Protein AF-A0A7W3TCJ7-F1 (afdb_monomer)

Structure (mmCIF, N/CA/C/O backbone):
data_AF-A0A7W3TCJ7-F1
#
_entry.id   AF-A0A7W3TCJ7-F1
#
loop_
_atom_site.group_PDB
_atom_site.id
_atom_site.type_symbol
_atom_site.label_atom_id
_atom_site.label_alt_id
_atom_site.label_comp_id
_atom_site.label_asym_id
_atom_site.label_entity_id
_atom_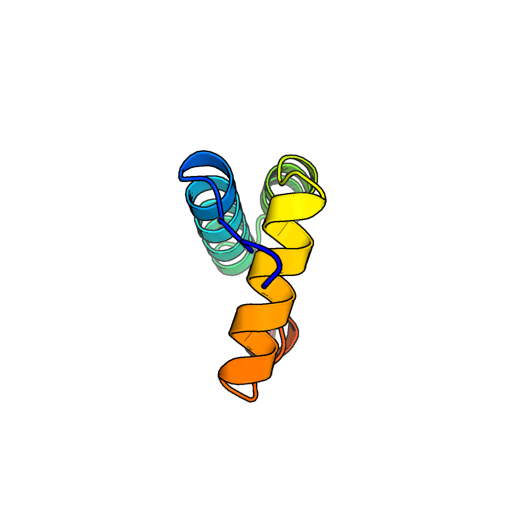site.label_seq_id
_atom_site.pdbx_PDB_ins_code
_atom_site.Cartn_x
_atom_site.Cartn_y
_atom_site.Cartn_z
_atom_site.occupancy
_atom_site.B_iso_or_equiv
_atom_site.auth_seq_id
_atom_site.auth_comp_id
_atom_site.auth_asym_id
_atom_site.auth_atom_id
_atom_site.pdbx_PDB_model_num
ATOM 1 N N . MET A 1 1 ? 19.416 -3.881 -17.298 1.00 45.16 1 MET A N 1
ATOM 2 C CA . MET A 1 1 ? 18.595 -4.588 -16.294 1.00 45.16 1 MET A CA 1
ATOM 3 C C . MET A 1 1 ? 18.484 -3.684 -15.082 1.00 45.16 1 MET A C 1
ATOM 5 O O . MET A 1 1 ? 19.431 -3.604 -14.314 1.00 45.16 1 MET A O 1
ATOM 9 N N . THR A 1 2 ? 17.411 -2.904 -14.982 1.00 51.34 2 THR A N 1
ATOM 10 C CA . THR A 1 2 ? 17.192 -1.990 -13.855 1.00 51.34 2 THR A CA 1
ATOM 11 C C . THR A 1 2 ? 16.813 -2.813 -12.630 1.00 51.34 2 THR A C 1
ATOM 13 O O . THR A 1 2 ? 15.802 -3.516 -12.618 1.00 51.34 2 THR A O 1
ATOM 16 N N . ASP A 1 3 ? 17.681 -2.777 -11.631 1.00 59.41 3 ASP A N 1
ATOM 17 C CA . ASP A 1 3 ? 17.556 -3.485 -10.365 1.00 59.41 3 ASP A CA 1
ATOM 18 C C . ASP A 1 3 ? 16.453 -2.832 -9.512 1.00 59.41 3 ASP A C 1
ATOM 20 O O . ASP A 1 3 ? 16.683 -1.892 -8.758 1.00 59.41 3 ASP A O 1
ATOM 24 N N . HIS A 1 4 ? 15.216 -3.305 -9.679 1.00 66.12 4 HIS A N 1
ATOM 25 C CA . HIS A 1 4 ? 14.044 -2.867 -8.915 1.00 66.12 4 HIS A CA 1
ATOM 26 C C . HIS A 1 4 ? 14.039 -3.545 -7.535 1.00 66.12 4 HIS A C 1
ATOM 28 O O . HIS A 1 4 ? 13.226 -4.436 -7.240 1.00 66.12 4 HIS A O 1
ATOM 34 N N . ARG A 1 5 ? 15.014 -3.183 -6.694 1.00 81.31 5 ARG A N 1
ATOM 35 C CA . ARG A 1 5 ? 15.072 -3.635 -5.301 1.00 81.31 5 ARG A CA 1
ATOM 36 C C . ARG A 1 5 ? 14.082 -2.842 -4.454 1.00 81.31 5 ARG A C 1
ATOM 38 O O . ARG A 1 5 ? 14.205 -1.632 -4.327 1.00 81.31 5 ARG A O 1
ATOM 45 N N . ILE A 1 6 ? 13.139 -3.560 -3.850 1.00 85.00 6 ILE A N 1
ATOM 46 C CA . ILE A 1 6 ? 12.296 -3.053 -2.764 1.00 85.00 6 ILE A CA 1
ATOM 47 C C . ILE A 1 6 ? 13.116 -3.147 -1.480 1.00 85.00 6 ILE A C 1
ATOM 49 O O . ILE A 1 6 ? 13.662 -4.212 -1.174 1.00 85.00 6 ILE A O 1
ATOM 53 N N . THR A 1 7 ? 13.220 -2.048 -0.739 1.00 88.31 7 THR A N 1
ATOM 54 C CA . THR A 1 7 ? 13.882 -2.062 0.568 1.00 88.31 7 THR A CA 1
ATOM 55 C C . THR A 1 7 ? 13.015 -2.780 1.608 1.00 88.31 7 THR A C 1
ATOM 57 O O . THR A 1 7 ? 11.790 -2.819 1.504 1.00 88.31 7 THR A O 1
ATOM 60 N N . LEU A 1 8 ? 13.636 -3.345 2.650 1.00 87.81 8 LEU A N 1
ATOM 61 C CA . LEU A 1 8 ? 12.882 -3.957 3.755 1.00 87.81 8 LEU A CA 1
ATOM 62 C C . LEU A 1 8 ? 11.978 -2.942 4.469 1.00 87.81 8 LEU A C 1
ATOM 64 O O . LEU A 1 8 ? 10.889 -3.306 4.902 1.00 87.81 8 LEU A O 1
ATOM 68 N N . MET A 1 9 ? 12.412 -1.680 4.547 1.00 90.44 9 MET A N 1
ATOM 69 C CA . MET A 1 9 ? 11.615 -0.579 5.088 1.00 90.44 9 MET A CA 1
ATOM 70 C C . MET A 1 9 ? 10.356 -0.360 4.248 1.00 90.44 9 MET A C 1
ATOM 72 O O . MET A 1 9 ? 9.262 -0.467 4.781 1.00 90.44 9 MET A O 1
ATOM 76 N N . ALA A 1 10 ? 10.491 -0.174 2.933 1.00 90.12 10 ALA A N 1
ATOM 77 C CA . ALA A 1 10 ? 9.344 0.026 2.049 1.00 90.12 10 ALA A CA 1
ATOM 78 C C . ALA A 1 10 ? 8.366 -1.160 2.049 1.00 90.12 10 ALA A C 1
ATOM 80 O O . ALA A 1 10 ? 7.155 -0.967 1.982 1.00 90.12 10 ALA A O 1
ATOM 81 N N . ALA A 1 11 ? 8.872 -2.393 2.154 1.00 89.44 11 ALA A N 1
ATOM 82 C CA . ALA A 1 11 ? 8.019 -3.570 2.306 1.00 89.44 11 ALA A CA 1
ATOM 83 C C . ALA A 1 11 ? 7.248 -3.566 3.642 1.00 89.44 11 ALA A C 1
ATOM 85 O O . ALA A 1 11 ? 6.092 -3.989 3.682 1.00 89.44 11 ALA A O 1
ATOM 86 N N . GLY A 1 12 ? 7.878 -3.089 4.721 1.00 91.81 12 GLY A N 1
ATOM 87 C CA . GLY A 1 12 ? 7.241 -2.879 6.022 1.00 91.81 12 GLY A CA 1
ATOM 88 C C . GLY A 1 12 ? 6.150 -1.815 5.957 1.00 91.81 12 GLY A C 1
ATOM 89 O O . GLY A 1 12 ? 5.009 -2.109 6.297 1.00 91.81 12 GLY A O 1
ATOM 90 N N . GLU A 1 13 ? 6.471 -0.640 5.417 1.00 93.38 13 GLU A N 1
ATOM 91 C CA . GLU A 1 13 ? 5.521 0.465 5.250 1.00 93.38 13 GLU A CA 1
ATOM 92 C C . GLU A 1 13 ? 4.318 0.058 4.382 1.00 93.38 13 GLU A C 1
ATOM 94 O O . GLU A 1 13 ? 3.178 0.350 4.731 1.00 93.38 13 GLU A O 1
ATOM 99 N N . LEU A 1 14 ? 4.526 -0.700 3.296 1.00 90.06 14 LEU A N 1
ATOM 100 C CA . LEU A 1 14 ? 3.421 -1.207 2.472 1.00 90.06 14 LEU A CA 1
ATOM 101 C C . LEU A 1 14 ? 2.506 -2.158 3.259 1.00 90.06 14 LEU A C 1
ATOM 103 O O . LEU A 1 14 ? 1.281 -2.080 3.159 1.00 90.06 14 LEU A O 1
ATOM 107 N N . ARG A 1 15 ? 3.082 -3.072 4.045 1.00 90.00 15 ARG A N 1
ATOM 108 C CA . ARG A 1 15 ? 2.304 -3.996 4.882 1.00 90.00 15 ARG A CA 1
ATOM 109 C C . ARG A 1 15 ? 1.514 -3.242 5.949 1.00 90.00 15 ARG A C 1
ATOM 111 O O . ARG A 1 15 ? 0.356 -3.580 6.208 1.00 90.00 15 ARG A O 1
ATOM 118 N N . ASP A 1 16 ? 2.133 -2.247 6.566 1.00 92.19 16 ASP A N 1
ATOM 119 C CA . ASP A 1 16 ? 1.513 -1.446 7.611 1.00 92.19 16 ASP A CA 1
ATOM 120 C C . ASP A 1 16 ? 0.391 -0.579 7.020 1.00 92.19 16 ASP A C 1
ATOM 122 O O . ASP A 1 16 ? -0.700 -0.541 7.589 1.00 92.19 16 ASP A O 1
ATOM 126 N N . ALA A 1 17 ? 0.575 -0.033 5.812 1.00 90.94 17 ALA A N 1
ATOM 127 C CA . ALA A 1 17 ? -0.472 0.663 5.067 1.00 90.94 17 ALA A CA 1
ATOM 128 C C . ALA A 1 17 ? -1.694 -0.231 4.793 1.00 90.94 17 ALA A C 1
ATOM 130 O O . ALA A 1 17 ? -2.830 0.161 5.065 1.00 90.94 17 ALA A O 1
ATOM 131 N N . LEU A 1 18 ? -1.472 -1.456 4.303 1.00 90.00 18 LEU A N 1
ATOM 132 C CA . LEU A 1 18 ? -2.547 -2.425 4.049 1.00 90.00 18 LEU A CA 1
ATOM 133 C C . LEU A 1 18 ? -3.260 -2.839 5.344 1.00 90.00 18 LEU A C 1
ATOM 135 O O . LEU A 1 18 ? -4.477 -3.020 5.360 1.00 90.00 18 LEU A O 1
ATOM 139 N N . THR A 1 19 ? -2.515 -2.978 6.440 1.00 91.25 19 THR A N 1
ATOM 140 C CA . THR A 1 19 ? -3.071 -3.322 7.756 1.00 91.25 19 THR A CA 1
ATOM 141 C C . THR A 1 19 ? -3.921 -2.181 8.313 1.00 91.25 19 THR A C 1
ATOM 143 O O . THR A 1 19 ? -5.045 -2.417 8.751 1.00 91.25 19 THR A O 1
ATOM 146 N N . ALA A 1 20 ? -3.422 -0.945 8.253 1.00 89.94 20 ALA A N 1
ATOM 147 C CA . ALA A 1 2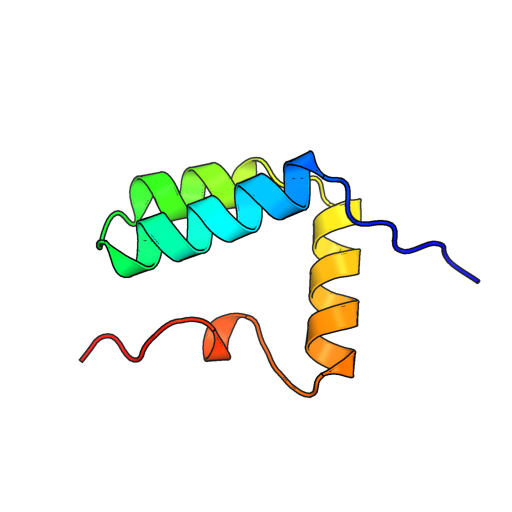0 ? -4.149 0.249 8.667 1.00 89.94 20 ALA A CA 1
ATOM 148 C C . ALA A 1 20 ? -5.439 0.430 7.857 1.00 89.94 20 ALA A C 1
ATOM 150 O O . ALA A 1 20 ? -6.506 0.622 8.437 1.00 89.94 20 ALA A O 1
ATOM 151 N N . HIS A 1 21 ? -5.365 0.250 6.534 1.00 88.00 21 HIS A N 1
ATOM 152 C CA . HIS A 1 21 ? -6.535 0.310 5.666 1.00 88.00 21 HIS A CA 1
ATOM 153 C C . HIS A 1 21 ? -7.587 -0.746 6.041 1.00 88.00 21 HIS A C 1
ATOM 155 O O . HIS A 1 21 ? -8.760 -0.417 6.196 1.00 88.00 21 HIS A O 1
ATOM 161 N N . ARG A 1 22 ? -7.172 -1.998 6.286 1.00 87.50 22 ARG A N 1
ATOM 162 C CA . ARG A 1 22 ? -8.071 -3.069 6.760 1.00 87.50 22 ARG A CA 1
ATOM 163 C C . ARG A 1 22 ? -8.731 -2.763 8.105 1.00 87.50 22 ARG A C 1
ATOM 165 O O . ARG A 1 22 ? -9.829 -3.247 8.356 1.00 87.50 22 ARG A O 1
ATOM 172 N N . ASN A 1 23 ? -8.075 -1.981 8.958 1.00 88.06 23 ASN A N 1
ATOM 173 C CA . ASN A 1 23 ? -8.612 -1.552 10.248 1.00 88.06 23 ASN A CA 1
ATOM 174 C C . ASN A 1 23 ? -9.502 -0.296 10.141 1.00 88.06 23 ASN A C 1
ATOM 176 O O . ASN A 1 23 ? -9.993 0.183 11.160 1.00 88.06 23 ASN A O 1
ATOM 180 N N . GLY A 1 24 ? -9.697 0.253 8.935 1.00 89.31 24 GLY A N 1
ATOM 181 C CA . GLY A 1 24 ? -10.424 1.505 8.705 1.00 89.31 24 GLY A C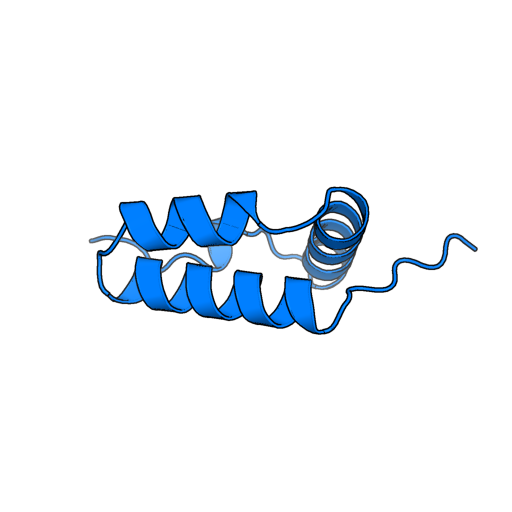A 1
ATOM 182 C C . GLY A 1 24 ? -9.622 2.766 9.048 1.00 89.31 24 GLY A C 1
ATOM 183 O O . GLY A 1 24 ? -10.137 3.878 8.917 1.00 89.31 24 GLY A O 1
ATOM 184 N N . ASP A 1 25 ? -8.356 2.626 9.446 1.00 90.38 25 ASP A N 1
ATOM 185 C CA . ASP A 1 25 ? -7.480 3.752 9.760 1.00 90.38 25 ASP A CA 1
ATOM 186 C C . ASP A 1 25 ? -6.854 4.311 8.479 1.00 90.38 25 ASP A C 1
ATOM 188 O O . ASP A 1 25 ? -5.722 4.014 8.087 1.00 90.38 25 ASP A O 1
ATOM 192 N N . THR A 1 26 ? -7.645 5.134 7.795 1.00 89.50 26 THR A N 1
ATOM 193 C CA . THR A 1 26 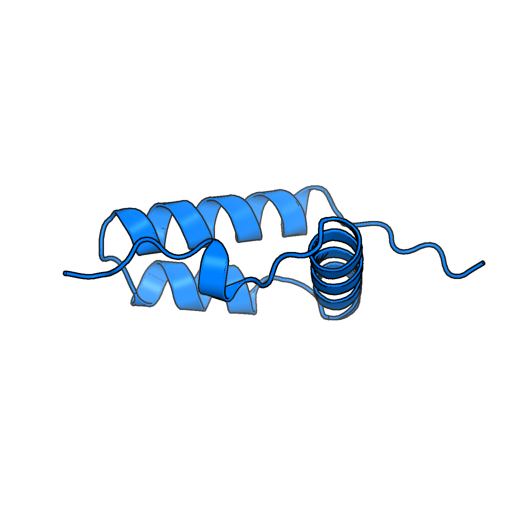? -7.246 5.756 6.527 1.00 89.50 26 THR A CA 1
ATOM 194 C C . THR A 1 26 ? -6.063 6.711 6.715 1.00 89.50 26 THR A C 1
ATOM 196 O O . THR A 1 26 ? -5.222 6.825 5.826 1.00 89.50 26 THR A O 1
ATOM 199 N N . ALA A 1 27 ? -5.954 7.375 7.871 1.00 90.44 27 ALA A N 1
ATOM 200 C CA . ALA A 1 27 ? -4.868 8.312 8.140 1.00 90.44 27 ALA A CA 1
ATOM 201 C C . ALA A 1 27 ? -3.527 7.581 8.282 1.00 90.44 27 ALA A C 1
ATOM 203 O O . ALA A 1 27 ? -2.547 7.974 7.646 1.00 90.44 27 ALA A O 1
ATOM 204 N N . ALA A 1 28 ? -3.495 6.488 9.051 1.00 90.25 28 ALA A N 1
ATOM 205 C CA . ALA A 1 28 ? -2.303 5.658 9.182 1.00 90.25 28 ALA A CA 1
ATOM 206 C C . ALA A 1 28 ? -1.931 4.976 7.856 1.00 90.25 28 ALA A C 1
ATOM 208 O O . ALA A 1 28 ? -0.750 4.896 7.521 1.00 90.25 28 ALA A O 1
ATOM 209 N N . ALA A 1 29 ? -2.923 4.561 7.058 1.00 90.12 29 ALA A N 1
ATOM 210 C CA . ALA A 1 29 ? -2.676 3.991 5.736 1.00 90.12 29 ALA A CA 1
ATOM 211 C C . ALA A 1 29 ? -1.979 4.989 4.799 1.00 90.12 29 ALA A C 1
ATOM 213 O O . ALA A 1 29 ? -0.963 4.662 4.188 1.00 90.12 29 ALA A O 1
ATOM 214 N N . VAL A 1 30 ? -2.482 6.225 4.721 1.00 89.88 30 VAL A N 1
ATOM 215 C CA . VAL A 1 30 ? -1.874 7.280 3.895 1.00 89.88 30 VAL A CA 1
ATOM 216 C C . VAL A 1 30 ? -0.482 7.647 4.406 1.00 89.88 30 VAL A C 1
ATOM 218 O O . VAL A 1 30 ? 0.431 7.800 3.599 1.00 89.88 30 VAL A O 1
ATOM 221 N N . ALA A 1 31 ? -0.296 7.758 5.724 1.00 91.94 31 ALA A N 1
ATOM 222 C CA . ALA A 1 31 ? 1.004 8.080 6.306 1.00 91.94 31 ALA A CA 1
ATOM 223 C C . ALA A 1 31 ? 2.072 7.040 5.931 1.00 91.94 31 ALA A C 1
ATOM 225 O O . ALA A 1 31 ? 3.139 7.416 5.453 1.00 91.94 31 ALA A O 1
ATOM 226 N N . ALA A 1 32 ? 1.758 5.749 6.062 1.00 90.62 32 ALA A N 1
ATOM 227 C CA . ALA A 1 32 ? 2.669 4.667 5.698 1.00 90.62 32 ALA A CA 1
ATOM 228 C C . ALA A 1 32 ? 2.973 4.639 4.187 1.00 90.62 32 ALA A C 1
ATOM 230 O O . ALA A 1 32 ? 4.118 4.444 3.789 1.00 90.62 32 ALA A O 1
ATOM 231 N N . LEU A 1 33 ? 1.988 4.917 3.323 1.00 89.88 33 LEU A N 1
ATOM 232 C CA . LEU A 1 33 ? 2.235 5.034 1.877 1.00 89.88 33 LEU A CA 1
ATOM 233 C C . LEU A 1 33 ? 3.190 6.186 1.539 1.00 89.88 33 LEU A C 1
ATOM 235 O O . LEU A 1 33 ? 4.052 6.031 0.678 1.00 89.88 33 LEU A O 1
ATOM 239 N N . MET A 1 34 ? 3.069 7.322 2.230 1.00 91.88 34 MET A N 1
ATOM 240 C CA . MET A 1 34 ? 3.934 8.490 2.017 1.00 91.88 34 MET A CA 1
ATOM 241 C C . MET A 1 34 ? 5.378 8.265 2.489 1.00 91.88 34 MET A C 1
ATOM 243 O O . MET A 1 34 ? 6.280 8.962 2.027 1.00 91.88 34 MET A O 1
ATOM 247 N N . SER A 1 35 ? 5.612 7.297 3.378 1.00 92.19 35 SER A N 1
ATOM 248 C CA . SER A 1 35 ? 6.955 6.898 3.813 1.00 92.19 35 SER A CA 1
ATOM 249 C C . SER A 1 35 ? 7.710 6.058 2.776 1.00 92.19 35 SER A C 1
ATOM 251 O O . SER A 1 35 ? 8.926 5.891 2.895 1.00 92.19 35 SER A O 1
ATOM 253 N N . ILE A 1 36 ? 7.020 5.491 1.780 1.00 92.00 36 ILE A N 1
ATOM 254 C CA . ILE A 1 36 ? 7.650 4.644 0.764 1.00 92.00 36 ILE A CA 1
ATOM 255 C C . ILE A 1 36 ? 8.418 5.521 -0.224 1.00 92.00 36 ILE A C 1
ATOM 257 O O . ILE A 1 36 ? 7.868 6.426 -0.850 1.00 92.00 36 ILE A O 1
ATOM 261 N N . ASP A 1 37 ? 9.705 5.225 -0.407 1.00 90.62 37 ASP A N 1
ATOM 262 C CA . ASP A 1 37 ? 10.527 5.952 -1.366 1.00 90.62 37 ASP A CA 1
ATOM 263 C C . ASP A 1 37 ? 10.087 5.679 -2.826 1.00 90.62 37 ASP A C 1
ATOM 265 O O . ASP A 1 37 ? 9.638 4.571 -3.146 1.00 90.62 37 ASP A O 1
ATOM 269 N N . PRO A 1 38 ? 10.253 6.647 -3.750 1.00 87.56 38 PRO A N 1
ATOM 270 C CA . PRO A 1 38 ? 9.765 6.513 -5.125 1.00 87.56 38 PRO A CA 1
ATOM 271 C C . PRO A 1 38 ? 10.343 5.317 -5.897 1.00 87.56 38 PRO A C 1
ATOM 273 O O . PRO A 1 38 ? 9.674 4.761 -6.768 1.00 87.56 38 PRO A O 1
ATOM 276 N N . GLN A 1 39 ? 11.579 4.904 -5.595 1.00 89.69 39 GLN A N 1
ATOM 277 C CA . GLN A 1 39 ? 12.215 3.769 -6.265 1.00 89.69 39 GLN A CA 1
ATOM 278 C C . GLN A 1 39 ? 11.590 2.448 -5.804 1.00 89.69 39 GLN A C 1
ATOM 280 O O . GLN A 1 39 ? 11.290 1.580 -6.629 1.00 89.69 39 GLN A O 1
ATOM 285 N N . SER A 1 40 ? 11.369 2.298 -4.498 1.00 89.69 40 SER A N 1
ATOM 286 C CA . SER A 1 40 ? 10.665 1.152 -3.934 1.00 89.69 40 SER A CA 1
ATOM 287 C C . SER A 1 40 ? 9.217 1.099 -4.415 1.00 89.69 40 SER A C 1
ATOM 289 O O . SER A 1 40 ? 8.749 0.011 -4.745 1.00 89.69 40 SER A O 1
ATOM 291 N N . TRP A 1 41 ? 8.531 2.242 -4.526 1.00 89.44 41 TRP A N 1
ATOM 292 C CA . TRP A 1 41 ? 7.172 2.309 -5.073 1.00 89.44 41 TRP A CA 1
ATOM 293 C C . TRP A 1 41 ? 7.104 1.785 -6.511 1.00 89.44 41 TRP A C 1
ATOM 295 O O . TRP A 1 41 ? 6.358 0.849 -6.789 1.00 89.44 41 TRP A O 1
ATOM 305 N N . ALA A 1 42 ? 7.971 2.277 -7.400 1.00 89.50 42 ALA A N 1
ATOM 306 C CA . ALA A 1 42 ? 8.034 1.798 -8.782 1.00 8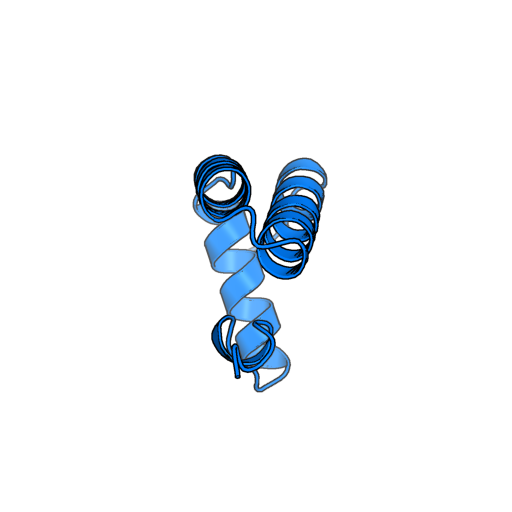9.50 42 ALA A CA 1
ATOM 307 C C . ALA A 1 42 ? 8.353 0.290 -8.868 1.00 89.50 42 ALA A C 1
ATOM 309 O O . ALA A 1 42 ? 7.824 -0.433 -9.714 1.00 89.50 42 ALA A O 1
ATOM 310 N N . ALA A 1 43 ? 9.204 -0.217 -7.968 1.00 89.94 43 ALA A N 1
ATOM 311 C CA . ALA A 1 43 ? 9.503 -1.643 -7.871 1.00 89.94 43 ALA A CA 1
ATOM 312 C C . ALA A 1 43 ? 8.302 -2.478 -7.383 1.00 89.94 43 ALA A C 1
ATOM 314 O O . ALA A 1 43 ? 8.118 -3.605 -7.851 1.00 89.94 43 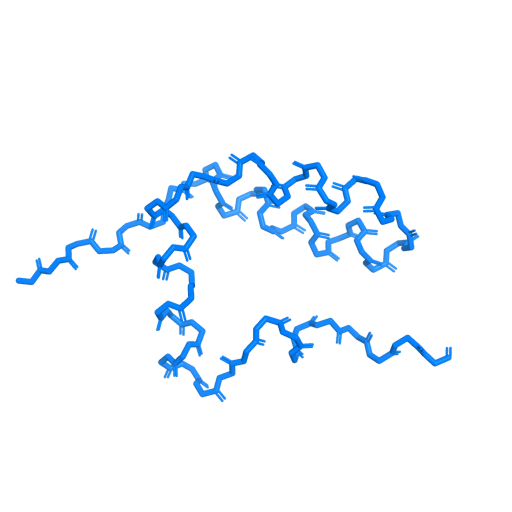ALA A O 1
ATOM 315 N N . ILE A 1 44 ? 7.489 -1.939 -6.469 1.00 87.69 44 ILE A N 1
ATOM 316 C CA . ILE A 1 44 ? 6.225 -2.536 -6.017 1.00 87.69 44 ILE A CA 1
ATOM 317 C C . ILE A 1 44 ? 5.241 -2.598 -7.190 1.00 87.69 44 ILE A C 1
ATOM 319 O O . ILE A 1 44 ? 4.758 -3.685 -7.505 1.00 87.69 44 ILE A O 1
ATOM 323 N N . GLU A 1 45 ? 5.015 -1.481 -7.887 1.00 87.88 45 GLU A N 1
ATOM 324 C CA . GLU A 1 45 ? 4.109 -1.400 -9.041 1.00 87.88 45 GLU A CA 1
ATOM 325 C C . GLU A 1 45 ? 4.502 -2.380 -10.149 1.00 87.88 45 GLU A C 1
ATOM 327 O O . GLU A 1 45 ? 3.660 -3.120 -10.655 1.00 87.88 45 GLU A O 1
ATOM 332 N N . HIS A 1 46 ? 5.794 -2.463 -10.476 1.00 87.62 46 HIS A N 1
ATOM 333 C CA . HIS A 1 46 ? 6.289 -3.403 -11.479 1.00 87.62 46 HIS A CA 1
ATOM 33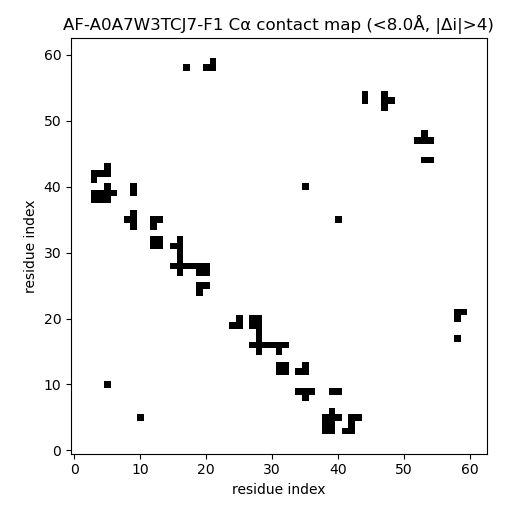4 C C . HIS A 1 46 ? 6.019 -4.866 -11.093 1.00 87.62 46 HIS A C 1
ATOM 336 O O . HIS A 1 46 ? 5.664 -5.684 -11.942 1.00 87.62 46 HIS A O 1
ATOM 342 N N . ARG A 1 47 ? 6.192 -5.231 -9.815 1.00 85.88 47 ARG A N 1
ATOM 343 C CA . ARG A 1 47 ? 5.920 -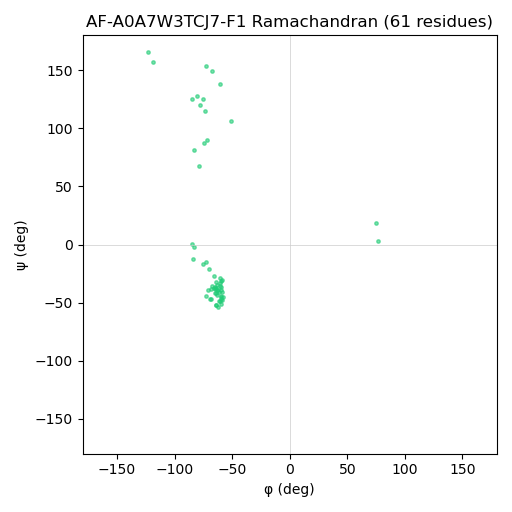6.600 -9.342 1.00 85.88 47 ARG A CA 1
ATOM 344 C C . ARG A 1 47 ? 4.430 -6.908 -9.320 1.00 85.88 47 ARG A C 1
ATOM 346 O O . ARG A 1 47 ? 4.054 -8.011 -9.697 1.00 85.88 47 ARG A O 1
ATOM 353 N N . LEU A 1 48 ? 3.600 -5.948 -8.925 1.00 85.81 48 LEU A N 1
ATOM 354 C CA . LEU A 1 48 ? 2.146 -6.073 -8.994 1.00 85.81 48 LEU A CA 1
ATOM 355 C C . LEU A 1 48 ? 1.669 -6.289 -10.434 1.00 85.81 48 LEU A C 1
ATOM 357 O O . LEU A 1 48 ? 0.965 -7.260 -10.703 1.00 85.81 48 LEU A O 1
ATOM 361 N N . ALA A 1 49 ? 2.155 -5.474 -11.371 1.00 84.19 49 ALA A N 1
ATOM 362 C CA . ALA A 1 49 ? 1.850 -5.627 -12.790 1.00 84.19 49 ALA A CA 1
ATOM 363 C C . ALA A 1 49 ? 2.303 -6.994 -13.334 1.00 84.19 49 ALA A C 1
ATOM 365 O O . ALA A 1 49 ? 1.579 -7.628 -14.097 1.00 84.19 49 ALA A O 1
ATOM 366 N N . ALA A 1 50 ? 3.469 -7.491 -12.903 1.00 85.31 50 ALA A N 1
ATOM 367 C CA . ALA A 1 50 ? 3.951 -8.824 -13.272 1.00 85.31 50 ALA A CA 1
ATOM 368 C C . ALA A 1 50 ? 3.078 -9.966 -12.717 1.00 85.31 50 ALA A C 1
ATOM 370 O O . ALA A 1 50 ? 3.026 -11.040 -13.314 1.00 85.31 50 ALA A O 1
ATOM 371 N N . LEU A 1 51 ? 2.389 -9.742 -11.596 1.00 82.81 51 LEU A N 1
ATOM 372 C CA . LEU A 1 51 ? 1.405 -10.668 -11.028 1.00 82.81 51 LEU A CA 1
ATOM 373 C C . LEU A 1 51 ? 0.015 -10.522 -11.673 1.00 82.81 51 LEU A C 1
ATOM 375 O O . LEU A 1 51 ? -0.885 -11.286 -11.335 1.00 82.81 51 LEU A O 1
ATOM 379 N N . GLY A 1 52 ? -0.157 -9.577 -12.605 1.00 78.50 52 GLY A N 1
ATOM 380 C CA . GLY A 1 52 ? -1.428 -9.303 -13.272 1.00 78.50 52 GLY A CA 1
ATOM 381 C C . GLY A 1 52 ? -2.437 -8.555 -12.403 1.00 78.50 52 GLY A C 1
ATOM 382 O O . GLY A 1 52 ? -3.619 -8.590 -12.722 1.00 78.50 52 GLY A O 1
ATOM 383 N N . GLY A 1 53 ? -1.983 -7.912 -11.323 1.00 78.25 53 GLY A N 1
ATOM 384 C CA . GLY A 1 53 ? -2.841 -7.199 -10.383 1.00 78.25 53 GLY A CA 1
ATOM 385 C C . GLY A 1 53 ? -2.461 -5.733 -10.207 1.00 78.25 53 GLY A C 1
ATOM 386 O O . GLY A 1 53 ? -1.370 -5.281 -10.561 1.00 78.25 53 GLY A O 1
ATOM 387 N N . THR A 1 54 ? -3.376 -4.987 -9.608 1.00 77.00 54 THR A N 1
ATOM 388 C CA . THR A 1 54 ? -3.237 -3.574 -9.259 1.00 77.00 54 THR A CA 1
ATOM 389 C C . THR A 1 54 ? -3.343 -3.378 -7.749 1.00 77.00 54 THR A C 1
ATOM 391 O O . THR A 1 54 ? -3.917 -4.196 -7.033 1.00 77.00 54 THR A O 1
ATOM 394 N N . LEU A 1 55 ? -2.794 -2.274 -7.231 1.00 72.88 55 LEU A N 1
ATOM 395 C CA . LEU A 1 55 ? -2.906 -1.948 -5.802 1.00 72.88 55 LEU A CA 1
ATOM 396 C C . LEU A 1 55 ? -4.365 -1.806 -5.360 1.00 72.88 55 LEU A C 1
ATOM 398 O O . LEU A 1 55 ? -4.690 -2.138 -4.227 1.00 72.88 55 LEU A O 1
ATOM 402 N N . ALA A 1 56 ? -5.238 -1.355 -6.263 1.00 71.75 56 ALA A N 1
ATOM 403 C CA . ALA A 1 56 ? -6.668 -1.256 -6.011 1.00 71.75 56 ALA A CA 1
ATOM 404 C C . ALA A 1 56 ? -7.310 -2.628 -5.751 1.00 71.75 56 ALA A C 1
ATOM 406 O O . ALA A 1 56 ? -8.177 -2.732 -4.895 1.00 71.75 56 ALA A O 1
ATOM 407 N N . GLU A 1 57 ? -6.840 -3.688 -6.413 1.00 71.50 57 GLU A N 1
ATOM 408 C CA . GLU A 1 57 ? -7.322 -5.059 -6.186 1.00 71.50 57 GLU A CA 1
ATOM 409 C C . GLU A 1 57 ? -6.839 -5.660 -4.859 1.00 71.50 57 GLU A C 1
ATOM 411 O O . GLU A 1 57 ? -7.375 -6.669 -4.404 1.00 71.50 57 GLU A O 1
ATOM 416 N N . LEU A 1 58 ? -5.834 -5.054 -4.217 1.00 68.00 58 LEU A N 1
ATOM 417 C CA . LEU A 1 58 ? -5.391 -5.443 -2.875 1.00 68.00 58 LEU A CA 1
ATOM 418 C C . LEU A 1 58 ? -6.223 -4.797 -1.760 1.00 68.00 58 LEU A C 1
ATOM 420 O O . LEU A 1 58 ? -6.098 -5.201 -0.600 1.00 68.00 58 LEU A O 1
ATOM 424 N N . LEU A 1 59 ? -7.045 -3.797 -2.085 1.00 69.81 59 LEU A N 1
ATOM 425 C CA . LEU A 1 59 ? -7.942 -3.161 -1.129 1.00 69.81 59 LEU A CA 1
ATOM 426 C C . LEU A 1 59 ? -9.229 -4.000 -1.061 1.00 69.81 59 LEU A C 1
ATOM 428 O O . LEU A 1 59 ? -9.827 -4.275 -2.101 1.00 69.81 59 LEU A O 1
ATOM 432 N N . PRO A 1 60 ? -9.653 -4.463 0.129 1.00 61.72 60 PRO A N 1
ATOM 433 C CA . PRO A 1 60 ? -10.924 -5.158 0.259 1.00 61.72 60 PRO A CA 1
ATOM 434 C C . PRO A 1 60 ? -12.055 -4.217 -0.161 1.00 61.72 60 PRO A C 1
ATOM 436 O O . PRO A 1 60 ? -12.038 -3.039 0.193 1.00 61.72 60 PRO A O 1
ATOM 439 N N . ASP A 1 61 ? -13.027 -4.754 -0.899 1.00 58.59 61 ASP A N 1
ATOM 440 C CA . ASP A 1 61 ? -14.267 -4.065 -1.256 1.00 58.59 61 ASP A CA 1
ATOM 441 C C . ASP A 1 61 ? -14.878 -3.494 0.036 1.00 58.59 61 ASP A C 1
ATOM 443 O O . ASP A 1 61 ? -15.311 -4.243 0.918 1.00 58.59 61 ASP A O 1
ATOM 447 N N . THR A 1 62 ? -14.793 -2.175 0.228 1.00 53.34 62 THR A N 1
ATOM 448 C CA . THR A 1 62 ? -15.406 -1.506 1.378 1.00 53.34 62 THR A CA 1
ATOM 449 C C . THR A 1 62 ? -16.903 -1.460 1.124 1.00 53.34 62 THR A C 1
ATOM 451 O O . THR A 1 62 ? -17.398 -0.508 0.518 1.00 53.34 62 THR A O 1
ATOM 454 N N . HIS A 1 63 ? -17.586 -2.525 1.536 1.00 46.38 63 HIS A N 1
ATOM 455 C CA . HIS A 1 63 ? -19.023 -2.706 1.394 1.00 46.38 63 HIS A CA 1
ATOM 456 C C . HIS A 1 63 ? -19.784 -2.425 2.693 1.00 46.38 63 HIS A C 1
ATOM 458 O O . HIS A 1 63 ? -19.221 -2.675 3.786 1.00 46.38 63 HIS A O 1
#

Organism: NCBI:txid1472722

Sequence (63 aa):
MTDHRITLMAAGELRDALTAHRNGDTAAAVAALMSIDPQSWAAIEHRLAALGGTLAELLPDTH

Nearest PDB structures (foldseek):
  1vh6-assembly1_B  TM=5.888E-01  e=1.699E+00  Bacillus subtilis
  8q4h-assembly1_D  TM=6.119E-01  e=8.629E+00  Desulfitobacterium hafniense TCE1
  9eon-assembly1_A  TM=6.015E-01  e=9.186E+00  Synechocystis sp. PCC 6803
  3k1s-assembly1_A  TM=5.211E-01  e=7.154E+00  Bacillus anthracis

pLDDT: mean 82.81, std 12.23, range [45.16, 93.38]

Radius of gyration: 12.07 Å; Cα contacts (8 Å, |Δi|>4): 55; chains: 1; bounding box: 38×19×26 Å

Secondary structure (DSSP, 8-state):
----PPPHHHHHHHHHHHHHHHTT-HHHHHHHHHTS-HHHHHHHHHHHHHTT--GGGGS----

Solvent-accessible surface area (backbone atoms only — not comparable to full-atom values): 3657 Å² total; per-residue (Å²): 133,85,83,62,63,61,46,73,64,39,55,48,28,50,52,50,14,54,51,26,44,76,71,68,35,57,67,57,15,52,53,27,54,71,69,39,50,73,63,30,46,54,27,48,51,54,51,34,52,73,71,75,48,52,76,72,75,72,50,75,84,90,122

Foldseek 3Di:
DPPLDQDPLLVVLCVQLLVCLVVVNNVSNVVSNVPGDPSNVVSVQVVQVVVVHDPVVSRPDPD

Mean predi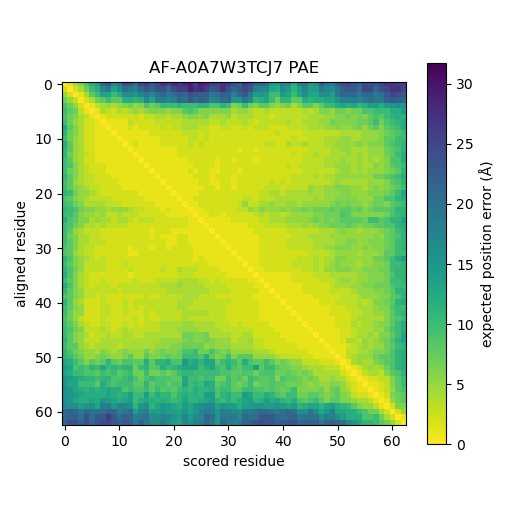cted aligned error: 6.02 Å